Protein AF-A0A935XY65-F1 (afdb_monomer_lite)

pLDDT: mean 84.24, std 16.12, range [48.22, 98.19]

Foldseek 3Di:
DDPPPDPPPPPPDVCVVCVVCVVVCCCVVVVVVVVVVVVVVVVVD

Radius of gyration: 21.46 Å; chains: 1; bounding box: 39×19×62 Å

Structure (mmCIF, N/CA/C/O backbone):
data_AF-A0A935XY65-F1
#
_entry.id   AF-A0A935XY65-F1
#
loop_
_atom_site.group_PDB
_atom_site.id
_atom_site.type_symbol
_atom_site.label_atom_id
_atom_site.label_alt_id
_atom_site.label_comp_id
_atom_site.label_asym_id
_atom_site.label_entity_id
_atom_site.label_seq_id
_atom_site.pdbx_PDB_ins_code
_atom_site.Cartn_x
_atom_site.Cartn_y
_atom_site.Cartn_z
_atom_site.occupancy
_atom_site.B_iso_or_equiv
_atom_site.auth_seq_id
_atom_site.auth_comp_id
_atom_site.auth_asym_id
_atom_site.auth_atom_id
_atom_site.pdbx_PDB_model_num
ATOM 1 N N . MET A 1 1 ? -32.546 16.312 37.485 1.00 50.78 1 MET A N 1
ATOM 2 C CA . MET A 1 1 ? -32.604 15.749 36.123 1.00 50.78 1 MET A CA 1
ATOM 3 C C . MET A 1 1 ? -31.468 14.757 36.030 1.00 50.78 1 MET A C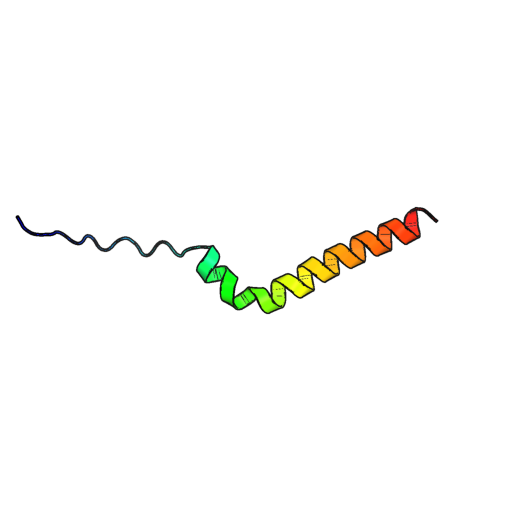 1
ATOM 5 O O . MET A 1 1 ? -30.334 15.171 36.202 1.00 50.78 1 MET A O 1
ATOM 9 N N . SER A 1 2 ? -31.773 13.470 35.922 1.00 48.22 2 SER A N 1
ATOM 10 C CA . SER A 1 2 ? -30.767 12.409 35.887 1.00 48.22 2 SER A CA 1
ATOM 11 C C . SER A 1 2 ? -30.138 12.357 34.495 1.00 48.22 2 SER A C 1
ATOM 13 O O . SER A 1 2 ? -30.863 12.148 33.523 1.00 48.22 2 SER A O 1
ATOM 15 N N . ASP A 1 3 ? -28.824 12.553 34.400 1.00 56.16 3 ASP A N 1
ATOM 16 C CA . ASP A 1 3 ? -28.048 12.349 33.176 1.00 56.16 3 ASP A CA 1
ATOM 17 C C . ASP A 1 3 ? -28.044 10.860 32.815 1.00 56.16 3 ASP A C 1
ATOM 19 O O . ASP A 1 3 ? -27.335 10.045 33.408 1.00 56.16 3 ASP A O 1
ATOM 23 N N . HIS A 1 4 ? -28.891 10.487 31.860 1.00 57.41 4 HIS A N 1
ATOM 24 C CA . HIS A 1 4 ? -28.906 9.153 31.279 1.00 57.41 4 HIS A CA 1
ATOM 25 C C . HIS A 1 4 ? -27.802 9.093 30.215 1.00 57.41 4 HIS A C 1
ATOM 27 O O . HIS A 1 4 ? -28.024 9.430 29.054 1.00 57.41 4 HIS A O 1
ATOM 33 N N . HIS A 1 5 ? -26.584 8.728 30.623 1.00 60.22 5 HIS A N 1
ATOM 34 C CA . HIS A 1 5 ? -25.539 8.316 29.687 1.00 60.22 5 HIS A CA 1
ATOM 35 C C . HIS A 1 5 ? -25.957 6.963 29.099 1.00 60.22 5 HIS A C 1
ATOM 37 O O . HIS A 1 5 ? -25.614 5.908 29.631 1.00 60.22 5 HIS A O 1
ATOM 43 N N . GLU A 1 6 ? -26.776 7.000 28.046 1.00 62.88 6 GLU A N 1
ATOM 44 C CA . GLU A 1 6 ? -26.989 5.838 27.188 1.00 62.88 6 GLU A CA 1
ATOM 45 C C . GLU A 1 6 ? -25.611 5.349 26.724 1.00 62.88 6 GLU A C 1
ATOM 47 O O . GLU A 1 6 ? -24.803 6.175 26.280 1.00 62.88 6 GLU A O 1
ATOM 52 N N . PRO A 1 7 ? -25.296 4.046 26.833 1.00 59.47 7 PRO A N 1
ATOM 53 C CA . PRO A 1 7 ? -24.075 3.523 26.259 1.00 59.47 7 PRO A CA 1
ATOM 54 C C . PRO A 1 7 ? -24.214 3.705 24.751 1.00 59.47 7 PRO A C 1
ATOM 56 O O . PRO A 1 7 ? -24.928 2.949 24.092 1.00 59.47 7 PRO A O 1
ATOM 59 N N . ALA A 1 8 ? -23.572 4.744 24.212 1.00 61.66 8 ALA A N 1
ATOM 60 C CA . ALA A 1 8 ? -23.380 4.882 22.783 1.00 61.66 8 ALA A CA 1
ATOM 61 C C . ALA A 1 8 ? -22.797 3.547 22.331 1.00 61.66 8 ALA A C 1
ATOM 63 O O . ALA A 1 8 ? -21.708 3.162 22.762 1.00 61.66 8 ALA A O 1
ATOM 64 N N . THR A 1 9 ? -23.579 2.791 21.561 1.00 58.59 9 THR A N 1
ATOM 65 C CA . THR A 1 9 ? -23.105 1.601 20.867 1.00 58.59 9 THR A CA 1
ATOM 66 C C . THR A 1 9 ? -21.766 1.994 20.272 1.00 58.59 9 THR A C 1
ATOM 68 O O . THR A 1 9 ? -21.713 2.957 19.510 1.00 58.59 9 THR A O 1
ATOM 71 N N . ALA A 1 10 ? -20.682 1.360 20.730 1.00 62.50 10 ALA A N 1
ATOM 72 C CA . ALA A 1 10 ? -19.332 1.662 20.285 1.00 62.50 10 ALA A CA 1
ATOM 73 C C . ALA A 1 10 ? -19.261 1.310 18.797 1.00 62.50 10 ALA A C 1
ATOM 75 O O . ALA A 1 10 ? -18.917 0.194 18.416 1.00 62.50 10 ALA A O 1
ATOM 76 N N . SER A 1 11 ? -19.724 2.242 17.968 1.00 68.44 11 SER A N 1
ATOM 77 C CA . SER A 1 11 ? -19.685 2.181 16.525 1.00 68.44 11 SER A CA 1
ATOM 78 C C . SER A 1 11 ? -18.213 2.083 16.200 1.00 68.44 11 SER A C 1
ATOM 80 O O . SER A 1 11 ? -17.485 3.049 16.409 1.00 68.44 11 SER A O 1
ATOM 82 N N . GLN A 1 12 ? -17.764 0.893 15.800 1.00 74.69 12 GLN A N 1
ATOM 83 C CA . GLN A 1 12 ? -16.377 0.668 15.423 1.00 74.69 12 GLN A CA 1
ATOM 84 C C . GLN A 1 12 ? -16.043 1.672 14.325 1.00 74.69 12 GLN A C 1
ATOM 86 O O . GLN A 1 12 ? -16.579 1.565 13.221 1.00 74.69 12 GLN A O 1
ATOM 91 N N . ASP A 1 13 ? -15.230 2.677 14.654 1.00 84.81 13 ASP A N 1
ATOM 92 C CA . ASP A 1 13 ? -14.802 3.670 13.683 1.00 84.81 13 ASP A CA 1
ATOM 93 C C . ASP A 1 13 ? -13.973 2.927 12.625 1.00 84.81 13 ASP A C 1
ATOM 95 O O . ASP A 1 13 ? -12.929 2.346 12.957 1.00 84.81 13 ASP A O 1
ATOM 99 N N . PRO A 1 14 ? -14.422 2.897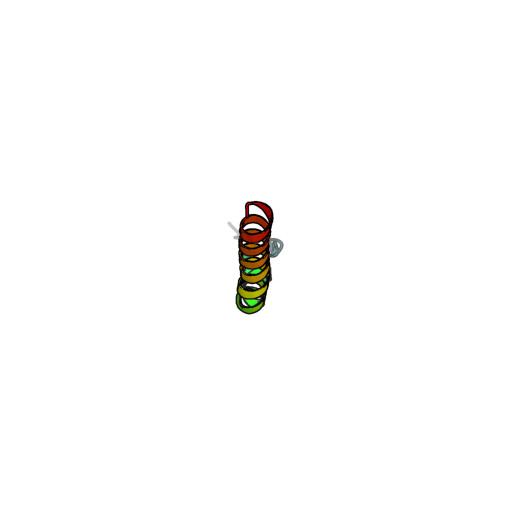 11.356 1.00 84.75 14 PRO A N 1
ATOM 100 C CA . PRO A 1 14 ? -13.691 2.223 10.294 1.00 84.75 14 PRO A CA 1
ATOM 101 C C . PRO A 1 14 ? -12.245 2.716 10.179 1.00 84.75 14 PRO A C 1
ATOM 103 O O . PRO A 1 14 ? -11.367 1.951 9.786 1.00 84.75 14 PRO A O 1
ATOM 106 N N . ILE A 1 15 ? -11.981 3.974 10.543 1.00 88.12 15 ILE A N 1
ATOM 107 C CA . ILE A 1 15 ? -10.647 4.569 10.518 1.00 88.12 15 ILE A CA 1
ATOM 108 C C . ILE A 1 15 ? -9.765 3.990 11.630 1.00 88.12 15 ILE A C 1
ATOM 110 O O . ILE A 1 15 ? -8.607 3.645 11.380 1.00 88.12 15 ILE A O 1
ATOM 114 N N . GLU A 1 16 ? -10.293 3.810 12.841 1.00 90.75 16 GLU A N 1
ATOM 115 C CA . GLU A 1 16 ? -9.542 3.221 13.956 1.00 90.75 16 GLU A CA 1
ATOM 116 C C . GLU A 1 16 ? -9.216 1.743 13.690 1.00 90.75 16 GLU A C 1
ATOM 118 O O . GLU A 1 16 ? -8.106 1.291 13.967 1.00 90.75 16 GLU A O 1
ATOM 123 N N . ALA A 1 17 ? -10.121 1.017 13.026 1.00 89.25 17 ALA A N 1
ATOM 124 C CA . ALA A 1 17 ? -9.877 -0.352 12.574 1.00 89.25 17 ALA A CA 1
ATOM 125 C C . ALA A 1 17 ? -8.791 -0.454 11.479 1.00 89.25 17 ALA A C 1
ATOM 127 O O . ALA A 1 17 ? -8.044 -1.433 11.438 1.00 89.25 17 ALA A O 1
ATOM 128 N N . ILE A 1 18 ? -8.678 0.551 10.598 1.00 89.38 18 ILE A N 1
ATOM 129 C CA . ILE A 1 18 ? -7.706 0.572 9.489 1.00 89.38 18 ILE A CA 1
ATOM 130 C C . ILE A 1 18 ? -6.322 1.089 9.908 1.00 89.38 18 ILE A C 1
ATOM 132 O O . ILE A 1 18 ? -5.312 0.786 9.270 1.00 89.38 18 ILE A O 1
ATOM 136 N N . THR A 1 19 ? -6.246 1.878 10.978 1.00 93.50 19 THR A N 1
ATOM 137 C CA . THR A 1 19 ? -5.009 2.557 11.390 1.00 93.50 19 THR A CA 1
ATOM 138 C C . THR A 1 19 ? -3.847 1.586 11.669 1.00 93.50 19 THR A C 1
ATOM 140 O O . THR A 1 19 ? -2.750 1.818 11.153 1.00 93.50 19 THR A O 1
ATOM 143 N N . PRO A 1 20 ? -4.046 0.451 12.371 1.00 94.75 20 PRO A N 1
ATOM 144 C CA . PRO A 1 20 ? -2.983 -0.530 12.594 1.00 94.75 20 PRO A CA 1
ATOM 145 C C . PRO A 1 20 ? -2.464 -1.192 11.310 1.00 94.75 20 PRO A C 1
ATOM 147 O O . PRO A 1 20 ? -1.323 -1.650 11.283 1.00 94.75 20 PRO A O 1
ATOM 150 N N . MET A 1 21 ? -3.272 -1.242 10.240 1.00 94.81 21 MET A N 1
ATOM 151 C CA . MET A 1 21 ? -2.877 -1.850 8.962 1.00 94.81 21 MET A CA 1
ATOM 152 C C . MET A 1 21 ? -2.245 -0.864 7.970 1.00 94.81 21 MET A C 1
ATOM 154 O O . MET A 1 21 ? -1.719 -1.309 6.950 1.00 94.81 21 MET A O 1
ATOM 158 N N . ILE A 1 22 ? -2.220 0.446 8.259 1.00 94.50 22 ILE A N 1
ATOM 159 C CA . ILE A 1 22 ? -1.589 1.478 7.406 1.00 94.50 22 ILE A CA 1
ATOM 160 C C . ILE A 1 22 ? -0.179 1.089 6.922 1.00 94.50 22 ILE A C 1
ATOM 162 O O . ILE A 1 22 ? 0.079 1.238 5.722 1.00 94.50 22 ILE A O 1
ATOM 166 N N . PRO A 1 23 ? 0.722 0.545 7.771 1.00 95.31 23 PRO A N 1
ATOM 167 C CA . PRO A 1 23 ? 2.067 0.162 7.339 1.00 95.31 23 PRO A CA 1
ATOM 168 C C . PRO A 1 23 ? 2.093 -0.917 6.252 1.00 95.31 23 PRO A C 1
ATOM 170 O O . PRO A 1 23 ? 3.094 -1.049 5.561 1.00 95.31 23 PRO A O 1
ATOM 173 N N . ILE A 1 24 ? 1.015 -1.689 6.103 1.00 97.06 24 ILE A N 1
ATOM 174 C CA . ILE A 1 24 ? 0.881 -2.761 5.110 1.00 97.06 24 ILE A CA 1
ATOM 175 C C . ILE A 1 24 ? 0.106 -2.258 3.889 1.00 97.06 24 ILE A C 1
ATOM 177 O O . ILE A 1 24 ? 0.496 -2.518 2.752 1.00 97.06 24 ILE A O 1
ATOM 181 N N . VAL A 1 25 ? -0.964 -1.492 4.108 1.00 95.38 25 VAL A N 1
ATOM 182 C CA . VAL A 1 25 ? -1.794 -0.937 3.030 1.00 95.38 25 VAL A CA 1
ATOM 183 C C . VAL A 1 25 ? -0.988 -0.013 2.128 1.00 95.38 25 VAL A C 1
ATOM 185 O O . VAL A 1 25 ? -1.107 -0.118 0.909 1.00 95.38 25 VAL A O 1
ATOM 188 N N . LEU A 1 26 ? -0.150 0.860 2.700 1.00 95.38 26 LEU A N 1
ATOM 189 C CA . LEU A 1 26 ? 0.642 1.813 1.919 1.00 95.38 26 LEU A CA 1
ATOM 190 C C . LEU A 1 26 ? 1.600 1.110 0.937 1.00 95.38 26 LEU A C 1
ATOM 192 O O . LEU A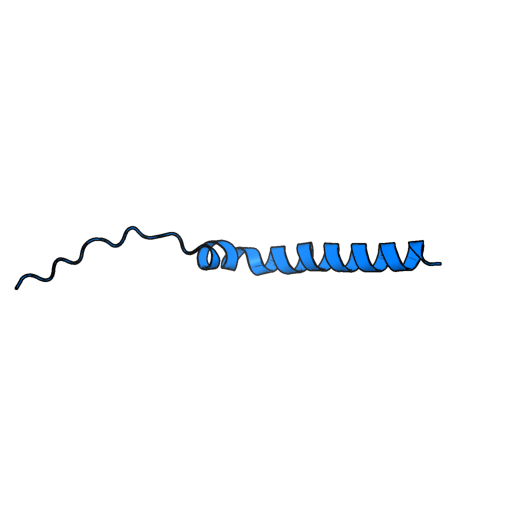 1 26 ? 1.542 1.432 -0.250 1.00 95.38 26 LEU A O 1
ATOM 196 N N . PRO A 1 27 ? 2.422 0.123 1.352 1.00 95.81 27 PRO A N 1
ATOM 197 C CA . PRO A 1 27 ? 3.231 -0.660 0.421 1.00 95.81 27 PRO A CA 1
ATOM 198 C C . PRO A 1 27 ? 2.421 -1.451 -0.606 1.00 95.81 27 PRO A C 1
ATOM 200 O O . PRO A 1 27 ? 2.811 -1.490 -1.768 1.00 95.81 27 PRO A O 1
ATOM 203 N N . VAL A 1 28 ? 1.306 -2.076 -0.213 1.00 98.00 28 VAL A N 1
ATOM 204 C CA . VAL A 1 28 ? 0.505 -2.907 -1.130 1.00 98.00 28 VAL A CA 1
ATOM 205 C C . VAL A 1 28 ? -0.156 -2.050 -2.205 1.00 98.00 28 VAL A C 1
ATOM 207 O O . VAL A 1 28 ? -0.000 -2.325 -3.394 1.00 98.00 28 VAL A O 1
ATOM 210 N N . VAL A 1 29 ? -0.856 -0.985 -1.805 1.00 97.38 29 VAL A N 1
ATOM 211 C CA . VAL A 1 29 ? -1.512 -0.063 -2.741 1.00 97.38 29 VAL A CA 1
ATOM 212 C C . VAL A 1 29 ? -0.464 0.674 -3.568 1.00 97.38 29 VAL A C 1
ATOM 214 O O . VAL A 1 29 ? -0.592 0.735 -4.786 1.00 97.38 29 VAL A O 1
ATOM 217 N N . GLY A 1 30 ? 0.608 1.168 -2.942 1.00 96.88 30 GLY A N 1
ATOM 218 C CA . GLY A 1 30 ? 1.715 1.818 -3.643 1.00 96.88 30 GLY A CA 1
ATOM 219 C C . GLY A 1 30 ? 2.375 0.901 -4.674 1.00 96.88 30 GLY A C 1
ATOM 220 O O . GLY A 1 30 ? 2.608 1.319 -5.804 1.00 96.88 30 GLY A O 1
ATOM 221 N N . GLY A 1 31 ? 2.603 -0.367 -4.329 1.00 97.69 31 GLY A N 1
ATOM 222 C CA . GLY A 1 31 ? 3.123 -1.382 -5.243 1.00 97.69 31 GLY A CA 1
ATOM 223 C C . GLY A 1 31 ? 2.178 -1.664 -6.408 1.00 97.69 31 GLY A C 1
ATOM 224 O O . GLY A 1 31 ? 2.631 -1.728 -7.548 1.00 97.69 31 GLY A O 1
ATOM 225 N N . LEU A 1 32 ? 0.868 -1.755 -6.151 1.00 98.19 32 LEU A N 1
ATOM 226 C CA . LEU A 1 32 ? -0.144 -1.877 -7.205 1.00 98.19 32 LEU A CA 1
ATOM 227 C C . LEU A 1 32 ? -0.103 -0.684 -8.166 1.00 98.19 32 LEU A C 1
ATOM 229 O O . LEU A 1 32 ? -0.114 -0.876 -9.379 1.00 98.19 32 LEU A O 1
ATOM 233 N N . LEU A 1 33 ? -0.032 0.539 -7.632 1.00 97.62 33 LEU A N 1
ATOM 234 C CA . LEU A 1 33 ? 0.048 1.760 -8.433 1.00 97.62 33 LEU A CA 1
ATOM 235 C C . LEU A 1 33 ? 1.328 1.786 -9.27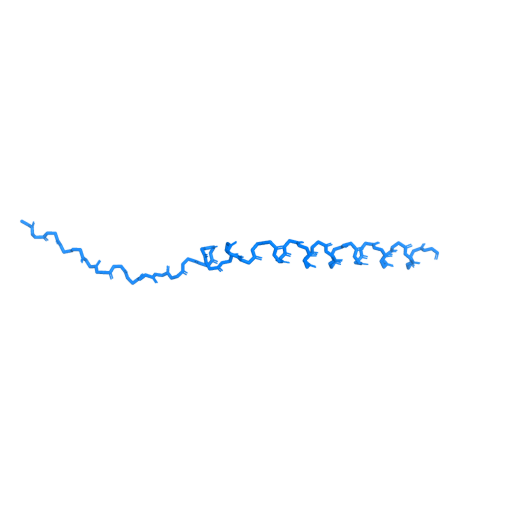5 1.00 97.62 33 LEU A C 1
ATOM 237 O O . LEU A 1 33 ? 1.255 2.032 -10.473 1.0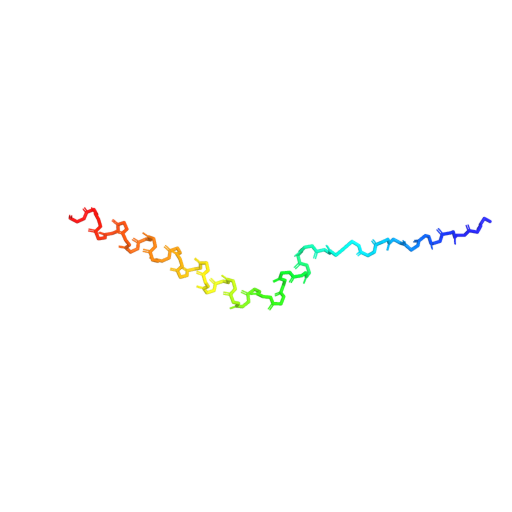0 97.62 33 LEU A O 1
ATOM 241 N N . ILE A 1 34 ? 2.486 1.473 -8.689 1.00 97.25 34 ILE A N 1
ATOM 242 C CA . ILE A 1 34 ? 3.762 1.396 -9.419 1.00 97.25 34 ILE A CA 1
ATOM 243 C C . ILE A 1 34 ? 3.702 0.325 -10.507 1.00 97.25 34 ILE A C 1
ATOM 245 O O . ILE A 1 34 ? 4.142 0.572 -11.625 1.00 97.25 34 ILE A O 1
ATOM 249 N N . PHE A 1 35 ? 3.143 -0.847 -10.212 1.00 97.25 35 PHE A N 1
ATOM 250 C CA . PHE A 1 35 ? 2.978 -1.917 -11.189 1.00 97.25 35 PHE A CA 1
ATOM 251 C C . PHE A 1 35 ? 2.089 -1.487 -12.358 1.00 97.25 35 PHE A C 1
ATOM 253 O O . PHE A 1 35 ? 2.462 -1.688 -13.511 1.00 97.25 35 PHE A O 1
ATOM 260 N N . LEU A 1 36 ? 0.953 -0.844 -12.075 1.00 96.94 36 LEU A N 1
ATOM 261 C CA . LEU A 1 36 ? 0.076 -0.281 -13.101 1.00 96.94 36 LEU A CA 1
ATOM 262 C C . LEU A 1 36 ? 0.818 0.754 -13.956 1.00 96.94 36 LEU A C 1
ATOM 264 O O . LEU A 1 36 ? 0.745 0.691 -15.181 1.00 96.94 36 LEU A O 1
ATOM 268 N N . LEU A 1 37 ? 1.573 1.661 -13.328 1.00 96.81 37 LEU A N 1
ATOM 269 C CA . LEU A 1 37 ? 2.383 2.664 -14.025 1.00 96.81 37 LEU A CA 1
ATOM 270 C C . LEU A 1 37 ? 3.495 2.031 -14.881 1.00 96.81 37 LEU A C 1
ATOM 272 O O . LEU A 1 37 ? 3.747 2.469 -16.000 1.00 96.81 37 LEU A O 1
ATOM 276 N N . ALA A 1 38 ? 4.147 0.979 -14.392 1.00 96.56 38 ALA A N 1
ATOM 277 C CA . ALA A 1 38 ? 5.150 0.242 -15.151 1.00 96.56 38 ALA A CA 1
ATOM 278 C C . ALA A 1 38 ? 4.522 -0.515 -16.331 1.00 96.56 38 ALA A C 1
ATOM 280 O O . ALA A 1 38 ? 5.071 -0.517 -17.430 1.00 96.56 38 ALA A O 1
ATOM 281 N N . PHE A 1 39 ? 3.349 -1.116 -16.129 1.00 96.69 39 PHE A N 1
ATOM 282 C CA . PHE A 1 39 ? 2.614 -1.824 -17.171 1.00 96.69 39 PHE A CA 1
ATOM 283 C C . PHE A 1 39 ? 2.221 -0.893 -18.322 1.00 96.69 39 PHE A C 1
ATOM 285 O O . PHE A 1 39 ? 2.481 -1.220 -19.480 1.00 96.69 39 PHE A O 1
ATOM 292 N N . ILE A 1 40 ? 1.666 0.289 -18.025 1.00 95.19 40 ILE A N 1
ATOM 293 C CA . ILE A 1 40 ? 1.342 1.269 -19.076 1.00 95.19 40 ILE A CA 1
ATOM 294 C C . ILE A 1 40 ? 2.601 1.763 -19.796 1.00 95.19 40 ILE A C 1
ATOM 296 O O . ILE A 1 40 ? 2.554 1.982 -21.001 1.00 95.19 40 ILE A O 1
ATOM 300 N N . ALA A 1 41 ? 3.731 1.900 -19.094 1.00 95.12 41 ALA A N 1
ATOM 301 C CA . ALA A 1 41 ? 4.986 2.328 -19.704 1.00 95.12 41 ALA A CA 1
ATOM 302 C C . ALA A 1 41 ? 5.506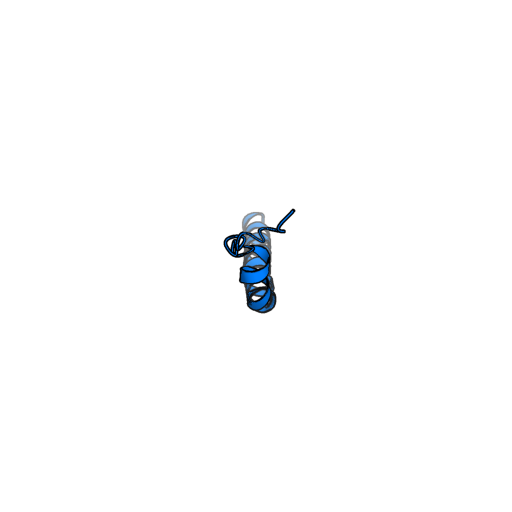 1.302 -20.724 1.00 95.12 41 ALA A C 1
ATOM 304 O O . ALA A 1 41 ? 5.985 1.689 -21.784 1.00 95.12 41 ALA A O 1
ATOM 305 N N . VAL A 1 42 ? 5.373 0.004 -20.433 1.00 93.62 42 VAL A N 1
ATOM 306 C CA . VAL A 1 42 ? 5.727 -1.076 -21.369 1.00 93.62 42 VAL A CA 1
ATOM 307 C C . VAL A 1 42 ? 4.737 -1.158 -22.533 1.00 93.62 42 VAL A C 1
ATOM 309 O O . VAL A 1 42 ? 5.151 -1.361 -23.667 1.00 93.62 42 VAL A O 1
ATOM 312 N N . ALA A 1 43 ? 3.437 -1.009 -22.272 1.00 91.00 43 ALA A N 1
ATOM 313 C CA . ALA A 1 43 ? 2.393 -1.177 -23.285 1.00 91.00 43 ALA A CA 1
ATOM 314 C C . ALA A 1 43 ? 2.322 -0.037 -24.320 1.00 91.00 43 ALA A C 1
ATOM 316 O O . ALA A 1 43 ? 1.720 -0.217 -25.375 1.00 91.00 43 ALA A O 1
ATOM 317 N N . MET A 1 44 ? 2.894 1.130 -24.011 1.00 82.56 44 MET A N 1
ATOM 318 C CA . MET A 1 44 ? 2.947 2.302 -24.898 1.00 82.56 44 MET A CA 1
ATOM 319 C C . MET A 1 44 ? 4.243 2.387 -25.723 1.00 82.56 44 MET A C 1
ATOM 321 O O . MET A 1 44 ? 4.390 3.327 -26.506 1.00 82.56 44 MET A O 1
ATOM 325 N N . ALA A 1 45 ? 5.186 1.467 -25.496 1.00 61.28 45 ALA A N 1
ATOM 326 C CA . ALA A 1 45 ? 6.442 1.372 -26.234 1.00 61.28 45 ALA A CA 1
ATOM 327 C C . ALA A 1 45 ? 6.254 0.761 -27.631 1.00 61.28 45 ALA A C 1
ATOM 329 O O . ALA A 1 45 ? 5.342 -0.080 -27.804 1.00 61.28 45 ALA A O 1
#

Sequence (45 aa):
MSDHHEPATASQDPIEAITPMIPIVLPVVGGLLIFLLAFIAVAMA

Secondary structure (DSSP, 8-state):
-------------HHHHHGGGHHHHHHHHHHHHHHHHHHHHHHT-